Protein AF-A0A9W8CQ25-F1 (afdb_monomer_lite)

Foldseek 3Di:
DDDDDDDDPPDPPPPPQDDDDQVDEQVCQLVRPHDDDFPLVVLVVVVPDPDPDDDDPDDPSPCPRNVVRSNCLFQAAQDPVLDDPPDPDDDSVNSLVVSVVSCVPHPCCVVPVVCSVVGGNHDHDDDDDPPDDPPCVVVDVVPDDDPDDDDD

Organism: NCBI:txid1286918

Radius of gyration: 23.65 Å; chains: 1; bounding box: 39×87×64 Å

Sequence (152 aa):
MEGSLTGTSGLPTKVTGQRFKVGGGFLGISDGGGFIVDKSLLCKAFLEGKEDVVRVCLPRRFGKSFNLGVLAEFFNVVTVNDCPPDTDEPTLDLTRELRERRFADSLLKQNHPEFFMTHFARYPVIRIDFKASTPLWLQYVLMGTPVSMPCD

pLDDT: mean 75.47, std 18.35, range [32.0, 97.12]

Structure (mmCIF, N/CA/C/O backbone):
data_AF-A0A9W8CQ25-F1
#
_entry.id   AF-A0A9W8CQ25-F1
#
loop_
_atom_site.group_PDB
_atom_site.id
_atom_site.type_symbol
_atom_site.label_atom_id
_atom_site.label_alt_id
_atom_site.label_comp_id
_atom_site.label_asym_id
_atom_site.label_entity_id
_atom_site.label_seq_id
_atom_site.pdbx_PDB_ins_code
_atom_site.Cartn_x
_atom_site.Cartn_y
_atom_site.Cartn_z
_atom_site.occupancy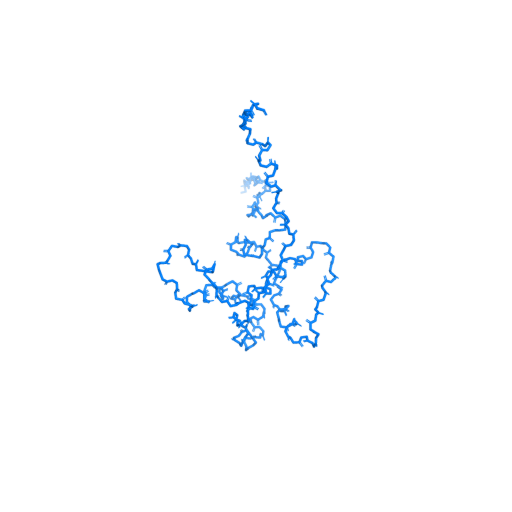
_atom_site.B_iso_or_equiv
_atom_site.auth_seq_id
_atom_site.auth_comp_id
_atom_site.auth_asym_id
_atom_site.auth_atom_id
_atom_site.pdbx_PDB_model_num
ATOM 1 N N . MET A 1 1 ? 5.447 64.573 -5.982 1.00 47.00 1 MET A N 1
ATOM 2 C CA . MET A 1 1 ? 4.092 63.996 -6.058 1.00 47.00 1 MET A CA 1
ATOM 3 C C . MET A 1 1 ? 3.845 63.673 -7.509 1.00 47.00 1 MET A C 1
ATOM 5 O O . MET A 1 1 ? 3.845 64.608 -8.285 1.00 47.00 1 MET A O 1
ATOM 9 N N . GLU A 1 2 ? 3.753 62.392 -7.850 1.00 32.50 2 GLU A N 1
ATOM 10 C CA . GLU A 1 2 ? 2.881 61.840 -8.898 1.00 32.50 2 GLU A CA 1
ATOM 11 C C . GLU A 1 2 ? 3.146 60.331 -8.950 1.00 32.50 2 GLU A C 1
ATOM 13 O O . GLU A 1 2 ? 4.260 59.879 -9.211 1.00 32.50 2 GLU A O 1
ATOM 18 N N . GLY A 1 3 ? 2.139 59.557 -8.543 1.00 37.91 3 GLY A N 1
ATOM 19 C CA . GLY A 1 3 ? 2.166 58.102 -8.555 1.00 37.91 3 GLY A CA 1
ATOM 20 C C . GLY A 1 3 ? 1.778 57.587 -9.934 1.00 37.91 3 GLY A C 1
ATOM 21 O O . GLY A 1 3 ? 0.724 57.943 -10.455 1.00 37.91 3 GLY A O 1
ATOM 22 N N . SER A 1 4 ? 2.617 56.727 -10.506 1.00 32.00 4 SER A N 1
ATOM 23 C CA . SER A 1 4 ? 2.309 55.997 -11.733 1.00 32.00 4 SER A CA 1
ATOM 24 C C . SER A 1 4 ? 1.562 54.710 -11.388 1.00 32.00 4 SER A C 1
ATOM 26 O O . SER A 1 4 ? 2.149 53.752 -10.887 1.00 32.00 4 SER A O 1
ATOM 28 N N . LEU A 1 5 ? 0.261 54.692 -11.677 1.00 46.41 5 LEU A N 1
ATOM 29 C CA . LEU A 1 5 ? -0.570 53.492 -11.718 1.00 46.41 5 LEU A CA 1
ATOM 30 C C . LEU A 1 5 ? -0.182 52.658 -12.950 1.00 46.41 5 LEU A C 1
ATOM 32 O O . LEU A 1 5 ? -0.603 52.969 -14.061 1.00 46.41 5 LEU A O 1
ATOM 36 N N . THR A 1 6 ? 0.591 51.586 -12.774 1.00 41.12 6 THR A N 1
ATOM 37 C CA . THR A 1 6 ? 0.711 50.535 -13.795 1.00 41.12 6 THR A CA 1
ATOM 38 C C . THR A 1 6 ? -0.153 49.352 -13.380 1.00 41.12 6 THR A C 1
ATOM 40 O O . THR A 1 6 ? 0.112 48.656 -12.402 1.00 41.12 6 THR A O 1
ATOM 43 N N . GLY A 1 7 ? -1.261 49.180 -14.103 1.00 37.28 7 GLY A N 1
ATOM 44 C CA . GLY A 1 7 ? -2.230 48.122 -13.863 1.00 37.28 7 GLY A CA 1
ATOM 45 C C . GLY A 1 7 ? -1.583 46.746 -13.973 1.00 37.28 7 GLY A C 1
ATOM 46 O O . GLY A 1 7 ? -1.111 46.348 -15.037 1.00 37.28 7 GLY A O 1
ATOM 47 N N . THR A 1 8 ? -1.593 45.999 -12.874 1.00 45.53 8 THR A N 1
ATOM 48 C CA . THR A 1 8 ? -1.372 44.559 -12.903 1.00 45.53 8 THR A CA 1
ATOM 49 C C . THR A 1 8 ? -2.608 43.937 -13.542 1.00 45.53 8 THR A C 1
ATOM 51 O O . THR A 1 8 ? -3.700 43.928 -12.975 1.00 45.53 8 THR A O 1
ATOM 54 N N . SER A 1 9 ? -2.464 43.464 -14.778 1.00 44.28 9 SER A N 1
ATOM 55 C CA . SER A 1 9 ? -3.516 42.728 -15.469 1.00 44.28 9 SER A CA 1
ATOM 56 C C . SER A 1 9 ? -3.756 41.419 -14.718 1.00 44.28 9 SER A C 1
ATOM 58 O O . SER A 1 9 ? -3.035 40.440 -14.909 1.00 44.28 9 SER A O 1
ATOM 60 N N . GLY A 1 10 ? -4.743 41.432 -13.822 1.00 48.09 10 GLY A N 1
ATOM 61 C CA . GLY A 1 10 ? -5.232 40.290 -13.058 1.00 48.09 10 GLY A CA 1
ATOM 62 C C . GLY A 1 10 ? -5.935 39.266 -13.944 1.00 48.09 10 GLY A C 1
ATOM 63 O O . GLY A 1 10 ? -7.124 39.007 -13.784 1.00 48.09 10 GLY A O 1
ATOM 64 N N . LEU A 1 11 ? -5.209 38.677 -14.892 1.00 45.12 11 LEU A N 1
ATOM 65 C CA . LEU A 1 11 ? -5.625 37.418 -15.485 1.00 45.12 11 LEU A CA 1
ATOM 66 C C . LEU A 1 11 ? -5.361 36.331 -14.440 1.00 45.12 11 LEU A C 1
ATOM 68 O O . LEU A 1 11 ? -4.237 36.246 -13.941 1.00 45.12 11 LEU A O 1
ATOM 72 N N . PRO A 1 12 ? -6.357 35.506 -14.076 1.00 40.44 12 PRO A N 1
ATOM 73 C CA . PRO A 1 12 ? -6.104 34.372 -13.209 1.00 40.44 12 PRO A CA 1
ATOM 74 C C . PRO A 1 12 ? -5.077 33.479 -13.903 1.00 40.44 12 PRO A C 1
ATOM 76 O O . PRO A 1 12 ? -5.373 32.861 -14.928 1.00 40.44 12 PRO A O 1
ATOM 79 N N . THR A 1 13 ? -3.856 33.438 -13.367 1.00 48.06 13 THR A N 1
ATOM 80 C CA . THR A 1 13 ? -2.826 32.502 -13.809 1.00 48.06 13 THR A CA 1
ATOM 81 C C . THR A 1 13 ? -3.411 31.112 -13.655 1.00 48.06 13 THR A C 1
ATOM 83 O O . THR A 1 13 ? -3.607 30.614 -12.546 1.00 48.06 13 THR A O 1
ATOM 86 N N . LYS A 1 14 ? -3.760 30.492 -14.781 1.00 41.97 14 LYS A N 1
ATOM 87 C CA . LYS A 1 14 ? -4.258 29.126 -14.806 1.00 41.97 14 LYS A CA 1
ATOM 88 C C . LYS A 1 14 ? -3.081 28.227 -14.453 1.00 41.97 14 LYS A C 1
ATOM 90 O O . LYS A 1 14 ? -2.317 27.823 -15.323 1.00 41.97 14 LYS A O 1
ATOM 95 N N . VAL A 1 15 ? -2.919 27.942 -13.166 1.00 48.44 15 VAL A N 1
ATOM 96 C CA . VAL A 1 15 ? -1.989 26.920 -12.687 1.00 48.44 15 VAL A CA 1
ATOM 97 C C . VAL A 1 15 ? -2.590 25.575 -13.086 1.00 48.44 15 VAL A C 1
ATOM 99 O O . VAL A 1 15 ? -3.332 24.941 -12.339 1.00 48.44 15 VAL A O 1
ATOM 102 N N . THR A 1 16 ? -2.368 25.168 -14.334 1.00 46.84 16 THR A N 1
ATOM 103 C CA . THR A 1 16 ? -2.711 23.821 -14.785 1.00 46.84 16 THR A CA 1
ATOM 104 C C . THR A 1 16 ? -1.688 22.871 -14.185 1.00 46.84 16 THR A C 1
ATOM 106 O O . THR A 1 16 ? -0.632 22.642 -14.763 1.00 46.84 16 THR A O 1
ATOM 109 N N . GLY A 1 17 ? -2.001 22.339 -13.003 1.00 59.09 17 GLY A N 1
ATOM 110 C CA . GLY A 1 17 ? -1.313 21.163 -12.486 1.00 59.09 17 GLY A CA 1
ATOM 111 C C . GLY A 1 17 ? -1.414 19.998 -13.476 1.00 59.09 17 GLY A C 1
ATOM 112 O O . GLY A 1 17 ? -2.260 19.989 -14.381 1.00 59.09 17 GLY A O 1
ATOM 113 N N . GLN A 1 18 ? -0.544 19.008 -13.306 1.00 67.38 18 GLN A N 1
ATOM 114 C CA . GLN A 1 18 ? -0.529 17.812 -14.141 1.00 67.38 18 GLN A CA 1
ATOM 115 C C . GLN A 1 18 ? -1.915 17.142 -14.124 1.00 67.38 18 GLN A C 1
ATOM 117 O O . GLN A 1 18 ? -2.554 16.990 -13.080 1.00 67.38 18 GLN A O 1
ATOM 122 N N . ARG A 1 19 ? -2.449 16.821 -15.308 1.00 69.00 19 ARG A N 1
ATOM 123 C CA . ARG A 1 19 ? -3.812 16.293 -15.446 1.00 69.00 19 ARG A CA 1
ATOM 124 C C . ARG A 1 19 ? -3.831 14.799 -15.148 1.00 69.00 19 ARG A C 1
ATOM 126 O O . ARG A 1 19 ? -3.446 13.996 -15.992 1.00 69.00 19 ARG A O 1
ATOM 133 N N . PHE A 1 20 ? -4.359 14.421 -13.989 1.00 70.94 20 PHE A N 1
ATOM 134 C CA . PHE A 1 20 ? -4.581 13.015 -13.653 1.00 70.94 20 PHE A CA 1
ATOM 135 C C . PHE A 1 20 ? -5.929 12.521 -14.160 1.00 70.94 20 PHE A C 1
ATOM 137 O O . PHE A 1 20 ? -6.964 13.182 -14.025 1.00 70.94 20 PHE A O 1
ATOM 144 N N . LYS A 1 21 ? -5.940 11.301 -14.698 1.00 72.94 21 LYS A N 1
ATOM 145 C CA . LYS A 1 21 ? -7.185 10.605 -15.009 1.00 72.94 21 LYS A CA 1
ATOM 146 C C . LYS A 1 21 ? -7.914 10.281 -13.707 1.00 72.94 21 LYS A C 1
ATOM 148 O O . LYS A 1 21 ? -7.365 9.643 -12.811 1.00 72.94 21 LYS A O 1
ATOM 153 N N . VAL A 1 22 ? -9.185 10.667 -13.627 1.00 67.12 22 VAL A N 1
ATOM 154 C CA . VAL A 1 22 ? -10.067 10.252 -12.530 1.00 67.12 22 VAL A CA 1
ATOM 155 C C . VAL A 1 22 ? -10.100 8.721 -12.462 1.00 67.12 22 VAL A C 1
ATOM 157 O O . VAL A 1 22 ? -10.465 8.061 -13.435 1.00 67.12 22 VAL A O 1
ATOM 160 N N . GLY A 1 23 ? -9.746 8.165 -11.301 1.00 65.81 23 GLY A N 1
ATOM 161 C CA . GLY A 1 23 ? -9.621 6.717 -11.113 1.00 65.81 23 GLY A CA 1
ATOM 162 C C . GLY A 1 23 ? -8.288 6.133 -11.594 1.00 65.81 23 GLY A C 1
ATOM 163 O O . GLY A 1 23 ? -8.240 4.948 -11.923 1.00 65.81 23 GLY A O 1
ATOM 164 N N . GLY A 1 24 ? -7.234 6.951 -11.671 1.00 72.38 24 GLY A N 1
ATOM 165 C CA . GLY A 1 24 ? -5.856 6.484 -11.819 1.00 72.38 24 GLY A CA 1
ATOM 166 C C . GLY A 1 24 ? -5.436 5.549 -10.678 1.00 72.38 24 GLY A C 1
ATOM 167 O O . GLY A 1 24 ? -5.972 5.619 -9.570 1.00 72.38 24 GLY A O 1
ATOM 168 N N . GLY A 1 25 ? -4.513 4.635 -10.979 1.00 76.38 25 GLY A N 1
ATOM 169 C CA . GLY A 1 25 ? -3.913 3.745 -9.984 1.00 76.38 25 GLY A CA 1
ATOM 170 C C . GLY A 1 25 ? -2.891 4.471 -9.109 1.00 76.38 25 GLY A C 1
ATOM 171 O O . GLY A 1 25 ? -2.455 5.561 -9.461 1.00 76.38 25 GLY A O 1
ATOM 172 N N . PHE A 1 26 ? -2.506 3.845 -7.992 1.00 82.62 26 PHE A N 1
ATOM 173 C CA . PHE A 1 26 ? -1.517 4.386 -7.053 1.00 82.62 26 PHE A CA 1
ATOM 174 C C . PHE A 1 26 ? -0.218 4.798 -7.760 1.00 82.62 26 PHE A C 1
ATOM 176 O O . PHE A 1 26 ? 0.110 5.977 -7.758 1.00 82.62 26 PHE A O 1
ATOM 183 N N . LEU A 1 27 ? 0.427 3.864 -8.467 1.00 79.81 27 LEU A N 1
ATOM 184 C CA . LEU A 1 27 ? 1.712 4.080 -9.144 1.00 79.81 27 LEU A CA 1
ATOM 185 C C . LEU A 1 27 ? 1.718 5.320 -10.052 1.00 79.81 27 LEU A C 1
ATOM 187 O O . LEU A 1 27 ? 2.538 6.215 -9.893 1.00 79.81 27 LEU A O 1
ATOM 191 N N . GLY A 1 28 ? 0.730 5.426 -10.946 1.00 78.00 28 GLY A N 1
ATOM 192 C CA . GLY A 1 28 ? 0.663 6.532 -11.904 1.00 78.00 28 GLY A CA 1
ATOM 193 C C . GLY A 1 28 ? 0.353 7.898 -11.283 1.00 78.00 28 GLY A C 1
ATOM 194 O O . GLY A 1 28 ? 0.587 8.915 -11.927 1.00 78.00 28 GLY A O 1
ATOM 195 N N . ILE A 1 29 ? -0.197 7.944 -10.064 1.00 80.06 29 ILE A N 1
ATOM 196 C CA . ILE A 1 29 ? -0.430 9.207 -9.347 1.00 80.06 29 ILE A CA 1
ATOM 197 C C . ILE A 1 29 ? 0.798 9.562 -8.502 1.00 80.06 29 ILE A C 1
ATOM 199 O O . ILE A 1 29 ? 1.203 10.723 -8.507 1.00 80.06 29 ILE A O 1
ATOM 203 N N . SER A 1 30 ? 1.396 8.576 -7.824 1.00 78.56 30 SER A N 1
ATOM 204 C CA . SER A 1 30 ? 2.575 8.757 -6.967 1.00 78.56 30 SER A CA 1
ATOM 205 C C . SER A 1 30 ? 3.790 9.218 -7.762 1.00 78.56 30 SER A C 1
ATOM 207 O O . SER A 1 30 ? 4.433 10.191 -7.384 1.00 78.56 30 SER A O 1
ATOM 209 N N . ASP A 1 31 ? 4.045 8.595 -8.912 1.00 79.50 31 ASP A N 1
ATOM 210 C CA . ASP A 1 31 ? 5.194 8.939 -9.754 1.00 79.50 31 ASP A CA 1
ATOM 211 C C . ASP A 1 31 ? 4.936 10.223 -10.575 1.00 79.50 31 ASP A C 1
ATOM 213 O O . ASP A 1 31 ? 5.857 10.858 -11.080 1.00 79.50 31 ASP A O 1
ATOM 217 N N . GLY A 1 32 ? 3.669 10.632 -10.705 1.00 74.94 32 GLY A N 1
ATOM 218 C CA . GLY A 1 32 ? 3.248 11.754 -11.540 1.00 74.94 32 GLY A CA 1
ATOM 219 C C . GLY A 1 32 ? 3.175 13.108 -10.834 1.00 74.94 32 GLY A C 1
ATOM 220 O O . GLY A 1 32 ? 2.690 14.042 -11.453 1.00 74.94 32 GLY A O 1
ATOM 221 N N . GLY A 1 33 ? 3.577 13.241 -9.565 1.00 73.56 33 GLY A N 1
ATOM 222 C CA . GLY A 1 33 ? 3.573 14.534 -8.854 1.00 73.56 33 GLY A CA 1
ATOM 223 C C . GLY A 1 33 ? 2.180 15.055 -8.464 1.00 73.56 33 GLY A C 1
ATOM 224 O O . GLY A 1 33 ? 1.962 16.263 -8.365 1.00 73.56 33 GLY A O 1
ATOM 225 N N . GLY A 1 34 ? 1.205 14.159 -8.285 1.00 74.19 34 GLY A N 1
ATOM 226 C CA . GLY A 1 34 ? -0.151 14.524 -7.874 1.00 74.19 34 GLY A CA 1
ATOM 227 C C . GLY A 1 34 ? -0.278 14.743 -6.369 1.00 74.19 34 GLY A C 1
ATOM 228 O O . GLY A 1 34 ? 0.430 14.127 -5.579 1.00 74.19 34 GLY A O 1
ATOM 229 N N . PHE A 1 35 ? -1.240 15.570 -5.951 1.00 76.06 35 PHE A N 1
ATOM 230 C CA . PHE A 1 35 ? -1.601 15.660 -4.535 1.00 76.06 35 PHE A CA 1
ATOM 231 C C . PHE A 1 35 ? -2.330 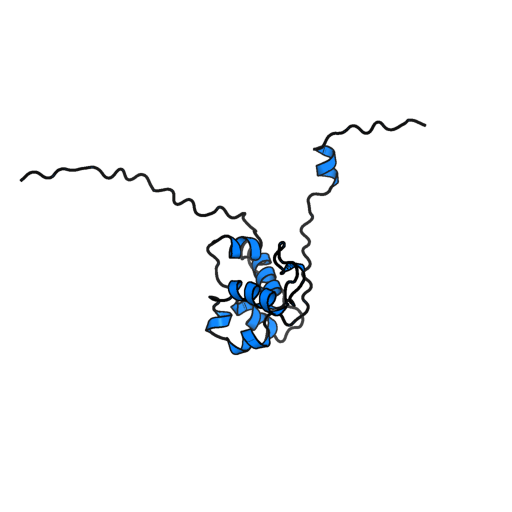14.387 -4.103 1.00 76.06 35 PHE A C 1
ATOM 233 O O . PHE A 1 35 ? -3.446 14.104 -4.551 1.00 76.06 35 PHE A O 1
ATOM 240 N N . ILE A 1 36 ? -1.691 13.625 -3.221 1.00 80.25 36 ILE A N 1
ATOM 241 C CA . ILE A 1 36 ? -2.220 12.389 -2.656 1.00 80.25 36 ILE A CA 1
ATOM 242 C C . ILE A 1 36 ? -2.611 12.642 -1.204 1.00 80.25 36 ILE A C 1
ATOM 244 O O . ILE A 1 36 ? -1.847 13.201 -0.424 1.00 80.25 36 ILE A O 1
ATOM 248 N N . VAL A 1 37 ? -3.807 12.188 -0.830 1.00 85.50 37 VAL A N 1
ATOM 249 C CA . VAL A 1 37 ? -4.155 12.032 0.584 1.00 85.50 37 VAL A CA 1
ATOM 250 C C . VAL A 1 37 ? -3.459 10.777 1.084 1.00 85.50 37 VAL A C 1
ATOM 252 O O . VAL A 1 37 ? -3.754 9.684 0.589 1.00 85.50 37 VAL A O 1
ATOM 255 N N . ASP A 1 38 ? -2.560 10.929 2.049 1.00 88.12 38 ASP A N 1
ATOM 256 C CA . ASP A 1 38 ? -1.852 9.794 2.620 1.00 88.12 38 ASP A CA 1
ATOM 257 C C . ASP A 1 38 ? -2.814 8.864 3.374 1.00 88.12 38 ASP A C 1
ATOM 259 O O . ASP A 1 38 ? -3.586 9.274 4.242 1.00 88.12 38 ASP A O 1
ATOM 263 N N . LYS A 1 39 ? -2.777 7.587 2.997 1.00 87.88 39 LYS A N 1
ATOM 264 C CA . LYS A 1 39 ? -3.574 6.503 3.581 1.00 87.88 39 LYS A CA 1
ATOM 265 C C . LYS A 1 39 ? -2.715 5.304 3.964 1.00 87.88 39 LYS A C 1
ATOM 267 O O . LYS A 1 39 ? -3.244 4.215 4.156 1.00 87.88 39 LYS A O 1
ATOM 272 N N . SER A 1 40 ? -1.408 5.496 4.086 1.00 93.44 40 SER A N 1
ATOM 273 C CA . SER A 1 40 ? -0.439 4.469 4.473 1.00 93.44 40 SER A CA 1
ATOM 274 C C . SER A 1 40 ? -0.766 3.809 5.818 1.00 93.44 40 SER A C 1
ATOM 276 O O . SER A 1 40 ? -0.571 2.607 5.971 1.00 93.44 40 SER A O 1
ATOM 278 N N . LEU A 1 41 ? -1.370 4.540 6.765 1.00 94.62 41 LEU A N 1
ATOM 279 C CA . LEU A 1 41 ? -1.836 3.983 8.046 1.00 94.62 41 LEU A CA 1
ATOM 280 C C . LEU A 1 41 ? -2.865 2.848 7.887 1.00 94.62 41 LEU A C 1
ATOM 282 O O . LEU A 1 41 ? -3.016 2.029 8.794 1.00 94.62 41 LEU A O 1
ATOM 286 N N . LEU A 1 42 ? -3.528 2.750 6.728 1.00 93.06 42 LEU A N 1
ATOM 287 C CA . LEU A 1 42 ? -4.395 1.621 6.399 1.00 93.06 42 LEU A CA 1
ATOM 288 C C . LEU A 1 42 ? -3.642 0.287 6.427 1.00 93.06 42 LEU A C 1
ATOM 290 O O . LEU A 1 42 ? -4.245 -0.711 6.798 1.00 93.06 42 LEU A O 1
ATOM 294 N N . CYS A 1 43 ? -2.356 0.251 6.066 1.00 94.94 43 CYS A N 1
ATOM 295 C CA . CYS A 1 43 ? -1.571 -0.985 6.079 1.00 94.94 43 CYS A CA 1
ATOM 296 C C . CYS A 1 43 ? -1.499 -1.572 7.490 1.00 94.94 43 CYS A C 1
ATOM 298 O O . CYS A 1 43 ? -1.773 -2.753 7.685 1.00 94.94 43 CYS A O 1
ATOM 300 N N . LYS A 1 44 ? -1.215 -0.728 8.486 1.00 95.50 44 LYS A N 1
ATOM 301 C CA . LYS A 1 44 ? -1.184 -1.145 9.888 1.00 95.50 44 LYS A CA 1
ATOM 302 C C . LYS A 1 44 ? -2.553 -1.612 10.369 1.00 95.50 44 LYS A C 1
ATOM 304 O O . LYS A 1 44 ? -2.675 -2.724 10.865 1.00 95.50 44 LYS A O 1
ATOM 309 N N . ALA A 1 45 ? -3.587 -0.803 10.136 1.00 92.88 45 ALA A N 1
ATOM 310 C CA . ALA A 1 45 ? -4.953 -1.149 10.527 1.00 92.88 45 ALA A CA 1
ATOM 311 C C . ALA A 1 45 ? -5.453 -2.449 9.869 1.00 92.88 45 ALA A C 1
ATOM 313 O O . ALA A 1 45 ? -6.227 -3.183 10.473 1.00 92.88 45 ALA A O 1
ATOM 314 N N . PHE A 1 46 ? -5.020 -2.726 8.636 1.00 93.38 46 PHE A N 1
ATOM 315 C CA . PHE A 1 46 ? -5.355 -3.951 7.920 1.00 93.38 46 PHE A CA 1
ATOM 316 C C . PHE A 1 46 ? -4.655 -5.175 8.519 1.00 93.38 46 PHE A C 1
ATOM 318 O O . PHE A 1 46 ? -5.318 -6.177 8.755 1.00 93.38 46 PHE A O 1
ATOM 325 N N . LEU A 1 47 ? -3.346 -5.097 8.787 1.00 93.44 47 LEU A N 1
ATOM 326 C CA . LEU A 1 47 ? -2.573 -6.249 9.267 1.00 93.44 47 LEU A CA 1
ATOM 327 C C . LEU A 1 47 ? -2.815 -6.571 10.749 1.00 93.44 47 LEU A C 1
ATOM 329 O O . LEU A 1 47 ? -2.772 -7.731 11.135 1.00 93.44 47 LEU A O 1
ATOM 333 N N . GLU A 1 48 ? -3.061 -5.558 11.582 1.00 93.31 48 GLU A N 1
ATOM 334 C CA . GLU A 1 48 ? -3.378 -5.739 13.010 1.00 93.31 48 GLU A CA 1
ATOM 335 C C . GLU A 1 48 ? -4.851 -6.105 13.252 1.00 93.31 48 GLU A C 1
ATOM 337 O O . GLU A 1 48 ? -5.251 -6.400 14.383 1.00 93.31 48 GLU A O 1
ATOM 342 N N . GLY A 1 49 ? -5.676 -6.071 12.203 1.00 90.62 49 GLY A N 1
ATOM 343 C CA . GLY A 1 49 ? -7.052 -6.535 12.263 1.00 90.62 49 GLY A CA 1
ATOM 344 C C . GLY A 1 49 ? -7.114 -8.012 12.658 1.00 90.62 49 GLY A C 1
ATOM 345 O O . GLY A 1 49 ? -6.323 -8.826 12.198 1.00 90.62 49 GLY A O 1
ATOM 346 N N . LYS A 1 50 ? -8.081 -8.370 13.508 1.00 85.50 50 LYS A N 1
ATOM 347 C CA . LYS A 1 50 ? -8.313 -9.767 13.921 1.00 85.50 50 LYS A CA 1
ATOM 348 C C . LYS A 1 50 ? -9.079 -10.589 12.881 1.00 85.50 50 LYS A C 1
ATOM 350 O O . LYS A 1 50 ? -9.281 -11.779 13.081 1.00 85.50 50 LYS A O 1
ATOM 355 N N . GLU A 1 51 ? -9.553 -9.934 11.828 1.00 90.44 51 GLU A N 1
ATOM 356 C CA . GLU A 1 51 ? -10.458 -10.514 10.845 1.00 90.44 51 GLU A CA 1
ATOM 357 C C . GLU A 1 51 ? -9.675 -11.058 9.650 1.00 90.44 51 GLU A C 1
ATOM 359 O O . GLU A 1 51 ? -8.876 -10.337 9.054 1.00 90.44 51 GLU A O 1
ATOM 364 N N . ASP A 1 52 ? -9.984 -12.282 9.227 1.00 88.38 52 ASP A N 1
ATOM 365 C CA . ASP A 1 52 ? -9.376 -12.889 8.034 1.00 88.38 52 ASP A CA 1
ATOM 366 C C . ASP A 1 52 ? -9.840 -12.214 6.731 1.00 88.38 52 ASP A C 1
ATOM 368 O O . ASP A 1 52 ? -9.168 -12.263 5.698 1.00 88.38 52 ASP A O 1
ATOM 372 N N . VAL A 1 53 ? -11.021 -11.586 6.760 1.00 88.81 53 VAL A N 1
ATOM 373 C CA . VAL A 1 53 ? -11.653 -10.965 5.593 1.00 88.81 53 VAL A CA 1
ATOM 374 C C . VAL A 1 53 ? -12.141 -9.563 5.938 1.00 88.81 53 VAL A C 1
ATOM 376 O O . VAL A 1 53 ? -13.060 -9.378 6.732 1.00 88.81 53 VAL A O 1
ATOM 379 N N . VAL A 1 54 ? -11.581 -8.557 5.261 1.00 88.75 54 VAL A N 1
ATOM 380 C CA . VAL A 1 54 ? -11.955 -7.148 5.444 1.00 88.75 54 VAL A CA 1
ATOM 381 C C . VAL A 1 54 ? -12.762 -6.641 4.250 1.00 88.75 54 VAL A C 1
ATOM 383 O O . VAL A 1 54 ? -12.290 -6.622 3.112 1.00 88.75 54 VAL A O 1
ATOM 386 N N . ARG A 1 55 ? -13.981 -6.149 4.509 1.00 86.12 55 ARG A N 1
ATOM 387 C CA . ARG A 1 55 ? -14.844 -5.524 3.494 1.00 86.12 55 ARG A CA 1
ATOM 388 C C . ARG A 1 55 ? -14.855 -4.002 3.632 1.00 86.12 55 ARG A C 1
ATOM 390 O O . ARG A 1 55 ? -15.336 -3.455 4.617 1.00 86.12 55 ARG A O 1
ATOM 397 N N . VAL A 1 56 ? -14.416 -3.295 2.589 1.00 82.56 56 VAL A N 1
ATOM 398 C CA . VAL A 1 56 ? -14.355 -1.821 2.582 1.00 82.56 56 VAL A CA 1
ATOM 399 C C . VAL A 1 56 ? -15.618 -1.202 1.957 1.00 82.56 56 VAL A C 1
ATOM 401 O O . VAL A 1 56 ? -15.690 -0.962 0.748 1.00 82.56 56 VAL A O 1
ATOM 404 N N . CYS A 1 57 ? -16.619 -0.896 2.787 1.00 81.50 57 CYS A N 1
ATOM 405 C CA . CYS A 1 57 ? -17.874 -0.238 2.389 1.00 81.50 57 CYS A CA 1
ATOM 406 C C . CYS A 1 57 ? -17.780 1.297 2.494 1.00 81.50 57 CYS A C 1
ATOM 408 O O . CYS A 1 57 ? -18.327 1.901 3.408 1.00 81.50 57 CYS A O 1
ATOM 410 N N . LEU A 1 58 ? -17.076 1.946 1.561 1.00 82.62 58 LEU A N 1
ATOM 411 C CA . LEU A 1 58 ? -16.916 3.413 1.545 1.00 82.62 58 LEU A CA 1
ATOM 412 C C . LEU A 1 58 ? -17.661 4.064 0.362 1.00 82.62 58 LEU A C 1
ATOM 414 O O . LEU A 1 58 ? -17.891 3.381 -0.644 1.00 82.62 58 LEU A O 1
ATOM 418 N N . PRO A 1 59 ? -17.980 5.373 0.401 1.00 87.25 59 PRO A N 1
ATOM 419 C CA . PRO A 1 59 ? -18.639 6.085 -0.699 1.00 87.25 59 PRO A CA 1
ATOM 420 C C . PRO A 1 59 ? -17.909 6.000 -2.052 1.00 87.25 59 PRO A C 1
ATOM 422 O O . PRO A 1 59 ? -16.723 5.647 -2.161 1.00 87.25 59 PRO A O 1
ATOM 425 N N . ARG A 1 60 ? -18.623 6.317 -3.140 1.00 83.50 60 ARG A N 1
ATOM 426 C CA . ARG A 1 60 ? -18.033 6.401 -4.489 1.00 83.50 60 ARG A CA 1
ATOM 427 C C . ARG A 1 60 ? -16.930 7.472 -4.495 1.00 83.50 60 ARG A C 1
ATOM 429 O O . ARG A 1 60 ? -17.082 8.510 -3.873 1.00 83.50 60 ARG A O 1
ATOM 436 N N . ARG A 1 61 ? -15.820 7.214 -5.204 1.00 81.56 61 ARG A N 1
ATOM 437 C CA . ARG A 1 61 ? -14.626 8.094 -5.297 1.00 81.56 61 ARG A CA 1
ATOM 438 C C . ARG A 1 61 ? -13.832 8.302 -4.005 1.00 81.56 61 ARG A C 1
ATOM 440 O O . ARG A 1 61 ? -12.857 9.035 -4.025 1.00 81.56 61 ARG A O 1
ATOM 447 N N . PHE A 1 62 ? -14.120 7.550 -2.946 1.00 83.94 62 PHE A N 1
ATOM 448 C CA . PHE A 1 62 ? -13.277 7.545 -1.746 1.00 83.94 62 PHE A CA 1
ATOM 449 C C . PHE A 1 62 ? -11.884 6.911 -1.965 1.00 83.94 62 PHE A C 1
ATOM 451 O O . PHE A 1 62 ? -11.071 6.848 -1.052 1.00 83.94 62 PHE A O 1
ATOM 458 N N . GLY A 1 63 ? -11.589 6.420 -3.173 1.00 83.38 63 GLY A N 1
ATOM 459 C CA . GLY A 1 63 ? -10.285 5.844 -3.501 1.00 83.38 63 GLY A CA 1
ATOM 460 C C . GLY A 1 63 ? -10.118 4.393 -3.055 1.00 83.38 63 GLY A C 1
ATOM 461 O O . GLY A 1 63 ? -9.020 3.999 -2.712 1.00 83.38 63 GLY A O 1
ATOM 462 N N . LYS A 1 64 ? -11.173 3.569 -3.075 1.00 87.62 64 LYS A N 1
ATOM 463 C CA . LYS A 1 64 ? -11.071 2.139 -2.716 1.00 87.62 64 LYS A CA 1
ATOM 464 C C . LYS A 1 64 ? -9.998 1.398 -3.526 1.00 87.62 64 LYS A C 1
ATOM 466 O O . LYS A 1 64 ? -9.131 0.764 -2.946 1.00 87.62 64 LYS A O 1
ATOM 471 N N . SER A 1 65 ? -10.005 1.543 -4.853 1.00 86.50 65 SER A N 1
ATOM 472 C CA . SER A 1 65 ? -8.978 0.947 -5.720 1.00 86.50 65 SER A CA 1
ATOM 473 C C . SER A 1 65 ? -7.582 1.513 -5.453 1.00 86.50 65 SER A C 1
ATOM 475 O O . SER A 1 65 ? -6.601 0.789 -5.538 1.00 86.50 65 SER A O 1
ATOM 477 N N . PHE A 1 66 ? -7.499 2.798 -5.098 1.00 87.44 66 PHE A N 1
ATOM 478 C CA . PHE A 1 66 ? -6.244 3.429 -4.703 1.00 87.44 66 PHE A CA 1
ATOM 479 C C . PHE A 1 66 ? -5.709 2.807 -3.406 1.00 87.44 66 PHE A C 1
ATOM 481 O O . PHE A 1 66 ? -4.564 2.383 -3.371 1.00 87.44 66 PHE A O 1
ATOM 488 N N . ASN A 1 67 ? -6.562 2.647 -2.391 1.00 89.12 67 ASN A N 1
ATOM 489 C CA . ASN A 1 67 ? -6.229 1.994 -1.125 1.00 89.12 67 ASN A CA 1
ATOM 490 C C . ASN A 1 67 ? -5.758 0.545 -1.323 1.00 89.12 67 ASN A C 1
ATOM 492 O O . ASN A 1 67 ? -4.767 0.143 -0.727 1.00 89.12 67 ASN A O 1
ATOM 496 N N . LEU A 1 68 ? -6.439 -0.228 -2.176 1.00 90.38 68 LEU A N 1
ATOM 497 C CA . LEU A 1 68 ? -6.002 -1.586 -2.525 1.00 90.38 68 LEU A CA 1
ATOM 498 C C . LEU A 1 68 ? -4.645 -1.582 -3.245 1.00 90.38 68 LEU A C 1
ATOM 500 O O . LEU A 1 68 ? -3.848 -2.490 -3.045 1.00 90.38 68 LEU A O 1
ATOM 504 N N . GLY A 1 69 ? -4.363 -0.550 -4.046 1.00 90.62 69 GLY A N 1
ATOM 505 C CA . GLY A 1 69 ? -3.046 -0.332 -4.643 1.00 90.62 69 GLY A CA 1
ATOM 506 C C . GLY A 1 69 ? -1.962 -0.042 -3.606 1.00 90.62 69 GLY A C 1
ATOM 507 O O . GLY A 1 69 ? -0.899 -0.639 -3.687 1.00 90.62 69 GLY A O 1
ATOM 508 N N . VAL A 1 70 ? -2.247 0.807 -2.612 1.00 92.19 70 VAL A N 1
ATOM 509 C CA . VAL A 1 70 ? -1.327 1.099 -1.496 1.00 92.19 70 VAL A CA 1
ATOM 510 C C . VAL A 1 70 ? -1.007 -0.172 -0.705 1.00 92.19 70 VAL A C 1
ATOM 512 O O . VAL A 1 70 ? 0.159 -0.444 -0.446 1.00 92.19 70 VAL A O 1
ATOM 515 N N . LEU A 1 71 ? -2.028 -0.967 -0.361 1.00 94.31 71 LEU A N 1
ATOM 516 C CA . LEU A 1 71 ? -1.850 -2.239 0.349 1.00 94.31 71 LEU A CA 1
ATOM 517 C C . LEU A 1 71 ? -1.006 -3.224 -0.466 1.00 94.31 71 LEU A C 1
ATOM 519 O O . LEU A 1 71 ? -0.080 -3.825 0.071 1.00 94.31 71 LEU A O 1
ATOM 523 N N . ALA A 1 72 ? -1.309 -3.366 -1.760 1.00 92.75 72 ALA A N 1
ATOM 524 C CA . ALA A 1 72 ? -0.553 -4.242 -2.644 1.00 92.75 72 ALA A CA 1
ATOM 525 C C . ALA A 1 72 ? 0.912 -3.804 -2.741 1.00 92.75 72 ALA A C 1
ATOM 527 O O . ALA A 1 72 ? 1.795 -4.619 -2.519 1.00 92.75 72 ALA A O 1
ATOM 528 N N . GLU A 1 73 ? 1.175 -2.524 -2.989 1.00 91.94 73 GLU A N 1
ATOM 529 C CA . GLU A 1 73 ? 2.540 -2.009 -3.105 1.00 91.94 73 GLU A CA 1
ATOM 530 C C . GLU A 1 73 ? 3.328 -2.163 -1.793 1.00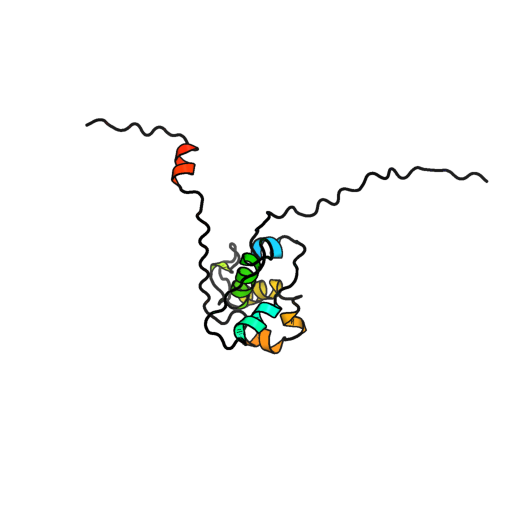 91.94 73 GLU A C 1
ATOM 532 O O . GLU A 1 73 ? 4.495 -2.545 -1.803 1.00 91.94 73 GLU A O 1
ATOM 537 N N . PHE A 1 74 ? 2.691 -1.901 -0.648 1.00 95.12 74 PHE A N 1
ATOM 538 C CA . PHE A 1 74 ? 3.350 -1.975 0.654 1.00 95.12 74 PHE A CA 1
ATOM 539 C C . PHE A 1 74 ? 3.698 -3.412 1.059 1.00 95.12 74 PHE A C 1
ATOM 541 O O . PHE A 1 74 ? 4.799 -3.659 1.548 1.00 95.12 74 PHE A O 1
ATOM 548 N N . PHE A 1 75 ? 2.772 -4.360 0.889 1.00 95.56 75 PHE A N 1
ATOM 549 C CA . PHE A 1 75 ? 2.953 -5.726 1.383 1.00 95.56 75 PHE A CA 1
ATOM 550 C C . PHE A 1 75 ? 3.624 -6.661 0.385 1.00 95.56 75 PHE A C 1
ATOM 552 O O . PHE A 1 75 ? 4.340 -7.557 0.834 1.00 95.56 75 PHE A O 1
ATOM 559 N N . ASN A 1 76 ? 3.401 -6.477 -0.923 1.00 94.31 76 ASN A N 1
ATOM 560 C CA . ASN A 1 76 ? 3.829 -7.439 -1.935 1.00 94.31 76 ASN A CA 1
ATOM 561 C C . ASN A 1 76 ? 5.343 -7.624 -1.924 1.00 94.31 76 ASN A C 1
ATOM 563 O O . ASN A 1 76 ? 6.085 -6.653 -1.810 1.00 94.31 76 ASN A O 1
ATOM 567 N N . VAL A 1 77 ? 5.824 -8.842 -2.133 1.00 91.25 77 VAL A N 1
ATOM 568 C CA . VAL A 1 77 ? 7.250 -9.069 -2.387 1.00 91.25 77 VAL A CA 1
ATOM 569 C C . VAL A 1 77 ? 7.720 -8.278 -3.612 1.00 91.25 77 VAL A C 1
ATOM 571 O O . VAL A 1 77 ? 6.932 -7.852 -4.464 1.00 91.25 77 VAL A O 1
ATOM 574 N N . VAL A 1 78 ? 9.020 -8.023 -3.680 1.00 85.75 78 VAL A N 1
ATOM 575 C CA . VAL A 1 78 ? 9.635 -7.428 -4.867 1.00 85.75 78 VAL A CA 1
ATOM 576 C C . VAL A 1 78 ? 9.543 -8.425 -6.020 1.00 85.75 78 VAL A C 1
ATOM 578 O O . VAL A 1 78 ? 9.861 -9.602 -5.853 1.00 85.75 78 VAL A O 1
ATOM 581 N N . THR A 1 79 ? 9.078 -7.966 -7.177 1.00 81.19 79 THR A N 1
ATOM 582 C CA . THR A 1 79 ? 8.920 -8.784 -8.382 1.00 81.19 79 THR A CA 1
ATOM 583 C C . THR A 1 79 ? 9.696 -8.187 -9.549 1.00 81.19 79 THR A C 1
ATOM 585 O O . THR A 1 79 ? 10.137 -7.044 -9.496 1.00 81.19 79 THR A O 1
ATOM 588 N N . VAL A 1 80 ? 9.812 -8.941 -10.645 1.00 73.62 80 VAL A N 1
ATOM 589 C CA . VAL A 1 80 ? 10.454 -8.469 -11.885 1.00 73.62 80 VAL A CA 1
ATOM 590 C C . VAL A 1 80 ? 9.780 -7.202 -12.439 1.00 73.62 80 VAL A C 1
ATOM 592 O O . VAL A 1 80 ? 10.439 -6.384 -13.066 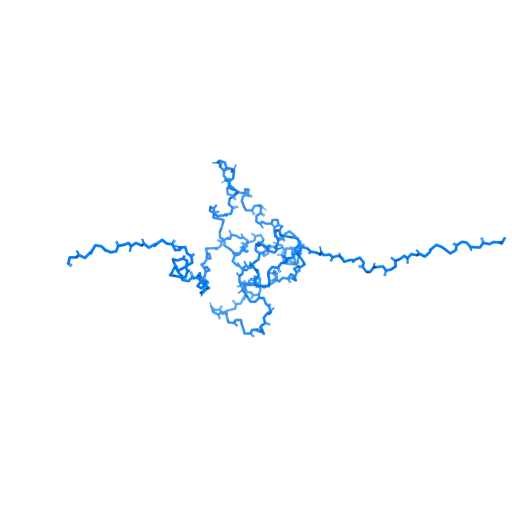1.00 73.62 80 VAL A O 1
ATOM 595 N N . ASN A 1 81 ? 8.487 -6.991 -12.163 1.00 69.75 81 ASN A N 1
ATOM 596 C CA . ASN A 1 81 ? 7.753 -5.799 -12.608 1.00 69.75 81 ASN A CA 1
ATOM 597 C C . ASN A 1 81 ? 8.189 -4.506 -11.905 1.00 69.75 81 ASN A C 1
ATOM 599 O O . ASN A 1 81 ? 7.863 -3.418 -12.371 1.00 69.75 81 ASN A O 1
ATOM 603 N N . ASP A 1 82 ? 8.857 -4.617 -10.761 1.00 71.31 82 ASP A N 1
ATOM 604 C CA . ASP A 1 82 ? 9.359 -3.469 -10.010 1.00 71.31 82 ASP A CA 1
ATOM 605 C C . ASP A 1 82 ? 10.734 -3.018 -10.507 1.00 71.31 82 ASP A C 1
ATOM 607 O O . ASP A 1 82 ? 11.186 -1.917 -10.188 1.00 71.31 82 ASP A O 1
ATOM 611 N N . CYS A 1 83 ? 11.400 -3.874 -11.278 1.00 70.69 83 CYS A N 1
ATOM 612 C CA . CYS A 1 83 ? 12.708 -3.604 -11.828 1.00 70.69 83 CYS A CA 1
ATOM 613 C C . CYS A 1 83 ? 12.608 -2.538 -12.929 1.00 70.69 83 CYS A C 1
ATOM 615 O O . CYS A 1 83 ? 11.710 -2.609 -13.775 1.00 70.69 83 CYS A O 1
ATOM 617 N N . PRO A 1 84 ? 13.524 -1.555 -12.962 1.00 69.19 84 PRO A N 1
ATOM 618 C CA . PRO A 1 84 ? 13.605 -0.623 -14.076 1.00 69.19 84 PRO A CA 1
ATOM 619 C C . PRO A 1 84 ? 13.812 -1.378 -15.403 1.00 69.19 84 PRO A C 1
ATOM 621 O O . PRO A 1 84 ? 14.593 -2.330 -15.434 1.00 69.19 84 PRO A O 1
ATOM 624 N N . PRO A 1 85 ? 13.155 -0.958 -16.500 1.00 65.19 85 PRO A N 1
ATOM 625 C CA . PRO A 1 85 ? 13.187 -1.671 -17.781 1.00 65.19 85 PRO A CA 1
ATOM 626 C C . PRO A 1 85 ? 14.570 -1.699 -18.455 1.00 65.19 85 PRO A C 1
ATOM 628 O O . PRO A 1 85 ? 14.779 -2.514 -19.347 1.00 65.19 85 PRO A O 1
ATOM 631 N N . ASP A 1 86 ? 15.505 -0.854 -18.009 1.00 67.69 86 ASP A N 1
ATOM 632 C CA . ASP A 1 86 ? 16.796 -0.613 -18.668 1.00 67.69 86 ASP A CA 1
ATOM 633 C C . ASP A 1 86 ? 18.008 -1.087 -17.838 1.00 67.69 86 ASP A C 1
ATOM 635 O O . ASP A 1 86 ? 19.128 -0.635 -18.062 1.00 67.69 86 ASP A O 1
ATOM 639 N N . THR A 1 87 ? 17.809 -1.925 -16.814 1.00 63.53 87 THR A N 1
ATOM 640 C CA . THR A 1 87 ? 18.906 -2.404 -15.949 1.00 63.53 87 THR A CA 1
ATOM 641 C C . THR A 1 87 ? 19.148 -3.892 -16.171 1.00 63.53 87 THR A C 1
ATOM 643 O O . THR A 1 87 ? 18.269 -4.701 -15.887 1.00 63.53 87 THR A O 1
ATOM 646 N N . ASP A 1 88 ? 20.344 -4.244 -16.651 1.00 61.34 88 ASP A N 1
ATOM 647 C CA . ASP A 1 88 ? 20.705 -5.616 -17.040 1.00 61.34 88 ASP A CA 1
ATOM 648 C C . ASP A 1 88 ? 20.692 -6.615 -15.866 1.00 61.34 88 ASP A C 1
ATOM 650 O O . ASP A 1 88 ? 20.482 -7.807 -16.074 1.00 61.34 88 ASP A O 1
ATOM 654 N N . GLU A 1 89 ? 20.829 -6.135 -14.624 1.00 61.41 89 GLU A N 1
ATOM 655 C CA . GLU A 1 89 ? 20.672 -6.939 -13.406 1.00 61.41 89 GLU A CA 1
ATOM 656 C C . GLU A 1 89 ? 20.066 -6.111 -12.258 1.00 61.41 89 GLU A C 1
ATOM 658 O O . GLU A 1 89 ? 20.787 -5.484 -11.475 1.00 61.41 89 GLU A O 1
ATOM 663 N N . PRO A 1 90 ? 18.733 -6.078 -12.110 1.00 61.84 90 PRO A N 1
ATOM 664 C CA . PRO A 1 90 ? 18.111 -5.478 -10.943 1.00 61.84 90 PRO A CA 1
ATOM 665 C C . PRO A 1 90 ? 18.401 -6.348 -9.715 1.00 61.84 90 PRO A C 1
ATOM 667 O O . PRO A 1 90 ? 17.858 -7.442 -9.551 1.00 61.84 90 PRO A O 1
ATOM 670 N N . THR A 1 91 ? 19.262 -5.861 -8.826 1.00 65.81 91 THR A N 1
ATOM 671 C CA . THR A 1 91 ? 19.470 -6.491 -7.519 1.00 65.81 91 THR A CA 1
ATOM 672 C C . THR A 1 91 ? 18.223 -6.275 -6.660 1.00 65.81 91 THR A C 1
ATOM 674 O O . THR A 1 91 ? 17.667 -5.176 -6.632 1.00 65.81 91 THR A O 1
ATOM 677 N N . LEU A 1 92 ? 17.779 -7.318 -5.947 1.00 69.88 92 LEU A N 1
ATOM 678 C CA . LEU A 1 92 ? 16.573 -7.289 -5.100 1.00 69.88 92 LEU A CA 1
ATOM 679 C C . LEU A 1 92 ? 16.536 -6.074 -4.154 1.00 69.88 92 LEU A C 1
ATOM 681 O O . LEU A 1 92 ? 15.468 -5.498 -3.935 1.00 69.88 92 LEU A O 1
ATOM 685 N N . ASP A 1 93 ? 17.700 -5.670 -3.647 1.00 71.19 93 ASP A N 1
ATOM 686 C CA . ASP A 1 93 ? 17.858 -4.544 -2.726 1.00 71.19 93 ASP A CA 1
ATOM 687 C C . ASP A 1 93 ? 17.553 -3.193 -3.391 1.00 71.19 93 ASP A C 1
ATOM 689 O O . ASP A 1 93 ? 16.756 -2.418 -2.862 1.00 71.19 93 ASP A O 1
ATOM 693 N N . LEU A 1 94 ? 18.077 -2.941 -4.597 1.00 73.69 94 LEU A N 1
ATOM 694 C CA . LEU A 1 94 ? 17.809 -1.706 -5.351 1.00 73.69 94 LEU A CA 1
ATOM 695 C C . LEU A 1 94 ? 16.315 -1.547 -5.636 1.00 73.69 94 LEU A C 1
ATOM 697 O O . LEU A 1 94 ? 15.735 -0.471 -5.483 1.00 73.69 94 LEU A O 1
ATOM 701 N N . THR A 1 95 ? 15.669 -2.639 -6.027 1.00 79.81 95 THR A N 1
ATOM 702 C CA . THR A 1 95 ? 14.248 -2.637 -6.361 1.00 79.81 95 THR A CA 1
ATOM 703 C C . THR A 1 95 ? 13.376 -2.412 -5.119 1.00 79.81 95 THR A C 1
ATOM 705 O O . THR A 1 95 ? 12.378 -1.686 -5.175 1.00 79.81 95 THR A O 1
ATOM 708 N N . ARG A 1 96 ? 13.781 -2.960 -3.964 1.00 86.25 96 ARG A N 1
ATOM 709 C CA . ARG A 1 96 ? 13.143 -2.687 -2.667 1.00 86.25 96 ARG A CA 1
ATOM 710 C C . ARG A 1 96 ? 13.268 -1.212 -2.284 1.00 86.25 96 ARG A C 1
ATOM 712 O O . ARG A 1 96 ? 12.263 -0.603 -1.913 1.00 86.25 96 ARG A O 1
ATOM 719 N N . GLU A 1 97 ? 14.459 -0.633 -2.410 1.00 85.94 97 GLU A N 1
ATOM 720 C CA . GLU A 1 97 ? 14.720 0.776 -2.091 1.00 85.94 97 GLU A CA 1
ATOM 721 C C . GLU A 1 97 ? 13.915 1.735 -2.975 1.00 85.94 97 GLU A C 1
ATOM 723 O O . GLU A 1 97 ? 13.329 2.701 -2.479 1.00 85.94 97 GLU A O 1
ATOM 728 N N . LEU A 1 98 ? 13.834 1.471 -4.283 1.00 84.69 98 LEU A N 1
ATOM 729 C CA . LEU A 1 98 ? 13.038 2.285 -5.208 1.00 84.69 98 LEU A CA 1
ATOM 730 C C . LEU A 1 98 ? 11.562 2.295 -4.815 1.00 84.69 98 LEU A C 1
ATOM 732 O O . LEU A 1 98 ? 10.923 3.350 -4.825 1.00 84.69 98 LEU A O 1
ATOM 736 N N . ARG A 1 99 ? 11.029 1.140 -4.412 1.00 88.50 99 ARG A N 1
ATOM 737 C CA . ARG A 1 99 ? 9.659 1.054 -3.915 1.00 88.50 99 ARG A CA 1
ATOM 738 C C . ARG A 1 99 ? 9.492 1.796 -2.592 1.00 88.50 99 ARG A C 1
ATOM 740 O O . ARG A 1 99 ? 8.499 2.495 -2.398 1.00 88.50 99 ARG A O 1
ATOM 747 N N . GLU A 1 100 ? 10.466 1.691 -1.693 1.00 90.94 100 GLU A N 1
ATOM 748 C CA . GLU A 1 100 ? 10.448 2.376 -0.400 1.00 90.94 100 GLU A CA 1
ATOM 749 C C . GLU A 1 100 ? 10.400 3.903 -0.549 1.00 90.94 100 GLU A C 1
ATOM 751 O O . GLU A 1 100 ? 9.722 4.570 0.238 1.00 90.94 100 GLU A O 1
ATOM 756 N N . ARG A 1 101 ? 11.027 4.467 -1.592 1.00 89.19 101 ARG A N 1
ATOM 757 C CA . ARG A 1 101 ? 10.951 5.910 -1.889 1.00 89.19 101 ARG A CA 1
ATOM 758 C C . ARG A 1 101 ? 9.515 6.405 -2.056 1.00 89.19 101 ARG A C 1
ATOM 760 O O . ARG A 1 101 ? 9.215 7.509 -1.615 1.00 89.19 101 ARG A O 1
ATOM 767 N N . ARG A 1 102 ? 8.601 5.583 -2.589 1.00 87.31 102 ARG A N 1
ATOM 768 C CA . ARG A 1 102 ? 7.171 5.941 -2.722 1.00 87.31 102 ARG A CA 1
ATOM 769 C C . ARG A 1 102 ? 6.461 6.120 -1.378 1.00 87.31 102 ARG A C 1
ATOM 771 O O . ARG A 1 102 ? 5.381 6.702 -1.330 1.00 87.31 102 ARG A O 1
ATOM 778 N N . PHE A 1 103 ? 7.054 5.622 -0.296 1.00 91.50 103 PHE A N 1
ATOM 779 C CA . PHE A 1 103 ? 6.531 5.711 1.064 1.00 91.50 103 PHE A CA 1
ATOM 780 C C . PHE A 1 103 ? 7.420 6.538 2.001 1.00 91.50 103 PHE A C 1
ATOM 782 O O . PHE A 1 103 ? 7.147 6.571 3.205 1.00 91.50 103 PHE A O 1
ATOM 789 N N . ALA A 1 104 ? 8.469 7.189 1.485 1.00 89.25 104 ALA A N 1
ATOM 790 C CA . ALA A 1 104 ? 9.450 7.910 2.295 1.00 89.25 104 ALA A CA 1
ATOM 791 C C . ALA A 1 104 ? 8.788 8.943 3.220 1.00 89.25 104 ALA A C 1
ATOM 793 O O . ALA A 1 104 ? 9.048 8.938 4.421 1.00 89.25 104 ALA A O 1
ATOM 794 N N . ASP A 1 105 ? 7.846 9.720 2.682 1.00 89.69 105 ASP A N 1
ATOM 795 C CA . ASP A 1 105 ? 7.137 10.779 3.410 1.00 89.69 105 ASP A CA 1
ATOM 796 C C . ASP A 1 105 ? 5.796 10.320 4.005 1.00 89.69 105 ASP A C 1
ATOM 798 O O . ASP A 1 105 ? 4.958 11.138 4.380 1.00 89.69 105 ASP A O 1
ATOM 802 N N . SER A 1 106 ? 5.558 9.009 4.087 1.00 93.31 106 SER A N 1
ATOM 803 C CA . SER A 1 106 ? 4.289 8.483 4.591 1.00 93.31 106 SER A CA 1
ATOM 804 C C . SER A 1 106 ? 4.179 8.571 6.119 1.00 93.31 106 SER A C 1
ATOM 806 O O . SER A 1 106 ? 5.125 8.286 6.856 1.00 93.31 106 SER A O 1
ATOM 808 N N . LEU A 1 107 ? 2.981 8.881 6.611 1.00 95.44 107 LEU A N 1
ATOM 809 C CA . LEU A 1 107 ? 2.599 8.877 8.022 1.00 95.44 107 LEU A CA 1
ATOM 810 C C . LEU A 1 107 ? 2.850 7.519 8.676 1.00 95.44 107 LEU A C 1
ATOM 812 O O . LEU A 1 107 ? 3.185 7.467 9.855 1.00 95.44 107 LEU A O 1
ATOM 816 N N . LEU A 1 108 ? 2.706 6.416 7.934 1.00 96.38 108 LEU A N 1
ATOM 817 C CA . LEU A 1 108 ? 3.047 5.089 8.441 1.00 96.38 108 LEU A CA 1
ATOM 818 C C . LEU A 1 108 ? 4.531 4.991 8.798 1.00 96.38 108 LEU A C 1
ATOM 820 O O . LEU A 1 108 ? 4.854 4.518 9.883 1.00 96.38 108 LEU A O 1
ATOM 824 N N . LYS A 1 109 ? 5.421 5.448 7.911 1.00 94.94 109 LYS A N 1
ATOM 825 C CA . LYS A 1 109 ? 6.867 5.394 8.143 1.00 94.94 109 LYS A CA 1
ATOM 826 C C . LYS A 1 109 ? 7.296 6.349 9.256 1.00 94.94 109 LYS A C 1
ATOM 828 O O . LYS A 1 109 ? 8.120 5.976 10.082 1.00 94.94 109 LYS A O 1
ATOM 833 N N . GLN A 1 110 ? 6.698 7.539 9.311 1.00 95.38 110 GLN A N 1
ATOM 834 C CA . GLN A 1 110 ? 6.984 8.542 10.342 1.00 95.38 110 GLN A CA 1
ATOM 835 C C . GLN A 1 110 ? 6.515 8.099 11.735 1.00 95.38 110 GLN A C 1
ATOM 837 O O . GLN A 1 110 ? 7.277 8.170 12.695 1.00 95.38 110 GLN A O 1
ATOM 842 N N . ASN A 1 111 ? 5.274 7.618 11.855 1.00 97.12 111 ASN A N 1
ATOM 843 C CA . ASN A 1 111 ? 4.673 7.307 13.156 1.00 97.12 111 ASN A CA 1
ATOM 844 C C . ASN A 1 111 ? 4.968 5.876 13.628 1.00 97.12 111 ASN A C 1
ATOM 846 O O . ASN A 1 111 ? 4.940 5.603 14.829 1.00 97.12 111 ASN A O 1
ATOM 850 N N . HIS A 1 112 ? 5.204 4.943 12.701 1.00 96.75 112 HIS A N 1
ATOM 851 C CA . HIS A 1 112 ? 5.381 3.515 12.984 1.00 96.75 112 HIS A CA 1
ATOM 852 C C . HIS A 1 112 ? 6.529 2.891 12.159 1.00 96.75 112 HIS A C 1
ATOM 854 O O . HIS A 1 112 ? 6.295 1.948 11.394 1.00 96.75 112 HIS A O 1
ATOM 860 N N . PRO A 1 113 ? 7.781 3.361 12.328 1.00 96.31 113 PRO A N 1
ATOM 861 C CA . PRO A 1 113 ? 8.930 2.866 11.564 1.00 96.31 113 PRO A CA 1
ATOM 862 C C . PRO A 1 113 ? 9.209 1.373 11.796 1.00 96.31 113 PRO A C 1
ATOM 864 O O . PRO A 1 113 ? 9.515 0.654 10.849 1.00 96.31 113 PRO A O 1
ATOM 867 N N . GLU A 1 114 ? 9.023 0.880 13.024 1.00 96.62 114 GLU A N 1
ATOM 868 C CA . GLU A 1 114 ? 9.192 -0.540 13.379 1.00 96.62 114 GLU A CA 1
ATOM 869 C C . GLU A 1 114 ? 8.246 -1.450 12.580 1.00 96.62 114 GLU A C 1
ATOM 871 O O . GLU A 1 114 ? 8.654 -2.458 11.996 1.00 96.62 114 GLU A O 1
ATOM 876 N N . PHE A 1 115 ? 6.969 -1.056 12.495 1.00 96.56 115 PHE A N 1
ATOM 877 C CA . PHE A 1 115 ? 5.968 -1.762 11.696 1.00 96.56 115 PHE A CA 1
ATOM 878 C C . PHE A 1 115 ? 6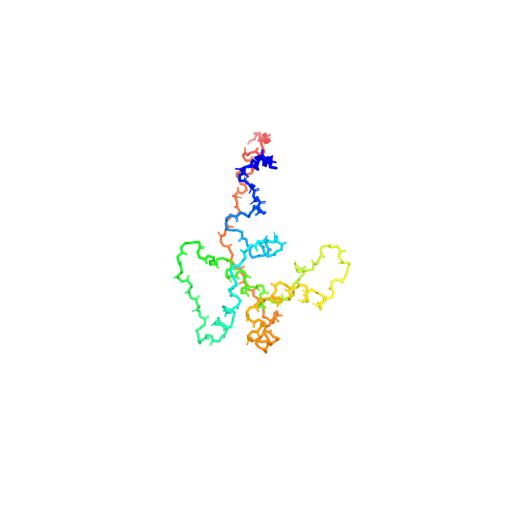.353 -1.736 10.215 1.00 96.56 115 PHE A C 1
ATOM 880 O O . PHE A 1 115 ? 6.277 -2.758 9.532 1.00 96.56 115 PHE A O 1
ATOM 887 N N . PHE A 1 116 ? 6.790 -0.572 9.725 1.00 96.38 116 PHE A N 1
ATOM 888 C CA . PHE A 1 116 ? 7.224 -0.415 8.344 1.00 96.38 116 PHE A CA 1
ATOM 889 C C . PHE A 1 116 ? 8.342 -1.407 8.011 1.00 96.38 116 PHE A C 1
ATOM 891 O O . PHE A 1 116 ? 8.183 -2.224 7.109 1.00 96.38 116 PHE A O 1
ATOM 898 N N . MET A 1 117 ? 9.438 -1.398 8.771 1.00 93.62 117 MET A N 1
ATOM 899 C CA . MET A 1 117 ? 10.602 -2.249 8.505 1.00 93.62 117 MET A CA 1
ATOM 900 C C . MET A 1 117 ? 10.276 -3.742 8.596 1.00 93.62 117 MET A C 1
ATOM 902 O O . MET A 1 117 ? 10.757 -4.535 7.789 1.00 93.62 117 MET A O 1
ATOM 906 N N . THR A 1 118 ? 9.406 -4.122 9.532 1.00 96.19 118 THR A N 1
ATOM 907 C CA . THR A 1 118 ? 9.037 -5.525 9.762 1.00 96.19 118 THR A CA 1
ATOM 908 C C . THR A 1 118 ? 8.196 -6.116 8.628 1.00 96.19 118 THR A C 1
ATOM 910 O O . THR A 1 118 ? 8.324 -7.309 8.325 1.00 96.19 118 THR A O 1
ATOM 913 N N . HIS A 1 119 ? 7.327 -5.306 8.015 1.00 95.88 119 HIS A N 1
ATOM 914 C CA . HIS A 1 119 ? 6.265 -5.785 7.124 1.00 95.88 119 HIS A CA 1
ATOM 915 C C . HIS A 1 119 ? 6.390 -5.323 5.670 1.00 95.88 119 HIS A C 1
ATOM 917 O O . HIS A 1 119 ? 5.737 -5.906 4.801 1.00 95.88 119 HIS A O 1
ATOM 923 N N . PHE A 1 120 ? 7.214 -4.312 5.389 1.00 95.56 120 PHE A N 1
ATOM 924 C CA . PHE A 1 120 ? 7.376 -3.782 4.040 1.00 95.56 120 PHE A CA 1
ATOM 925 C C . PHE A 1 120 ? 7.928 -4.843 3.081 1.00 95.56 120 PHE A C 1
ATOM 927 O O . PHE A 1 120 ? 8.948 -5.487 3.351 1.00 95.56 120 PHE A O 1
ATOM 934 N N . ALA A 1 121 ? 7.242 -5.002 1.952 1.00 93.81 121 ALA A N 1
ATOM 935 C CA . ALA A 1 121 ? 7.551 -5.906 0.852 1.00 93.81 121 ALA A CA 1
ATOM 936 C C . ALA A 1 121 ? 7.904 -7.345 1.277 1.00 93.81 121 ALA A C 1
ATOM 938 O O . ALA A 1 121 ? 8.899 -7.914 0.823 1.00 93.81 121 ALA A O 1
ATOM 939 N N . ARG A 1 122 ? 7.118 -7.915 2.199 1.00 93.94 122 ARG A N 1
ATOM 940 C CA . ARG A 1 122 ? 7.400 -9.210 2.841 1.00 93.94 122 ARG A CA 1
ATOM 941 C C . ARG A 1 122 ? 6.442 -10.336 2.451 1.00 93.94 122 ARG A C 1
ATOM 943 O O . ARG A 1 122 ? 6.798 -11.504 2.583 1.00 93.94 122 ARG A O 1
ATOM 950 N N . TYR A 1 123 ? 5.237 -10.015 2.001 1.00 94.56 123 TYR A N 1
ATOM 951 C CA . TYR A 1 123 ? 4.161 -10.987 1.815 1.00 94.56 123 TYR A CA 1
ATOM 952 C C . TYR A 1 123 ? 3.842 -11.165 0.331 1.00 94.56 123 TYR A C 1
ATOM 954 O O . TYR A 1 123 ? 3.799 -10.178 -0.394 1.00 94.56 123 TYR A O 1
ATOM 962 N N . PRO A 1 124 ? 3.584 -12.384 -0.166 1.00 94.12 124 PRO A N 1
ATOM 963 C CA . PRO A 1 124 ? 3.061 -12.545 -1.518 1.00 94.12 124 PRO A CA 1
ATOM 964 C C . PRO A 1 124 ? 1.631 -11.989 -1.577 1.00 94.12 124 PRO A C 1
ATOM 966 O O . PRO A 1 124 ? 0.758 -12.442 -0.836 1.00 94.12 124 PRO A O 1
ATOM 969 N N . VAL A 1 125 ? 1.375 -11.007 -2.447 1.00 92.94 125 VAL A N 1
ATOM 970 C CA . VAL A 1 125 ? 0.046 -10.393 -2.592 1.00 92.94 125 VAL A CA 1
ATOM 971 C C . VAL A 1 125 ? -0.525 -10.683 -3.972 1.00 92.94 125 VAL A C 1
ATOM 973 O O . VAL A 1 125 ? 0.070 -10.354 -4.994 1.00 92.94 125 VAL A O 1
ATOM 976 N N . ILE A 1 126 ? -1.739 -11.232 -4.000 1.00 91.94 126 ILE A N 1
ATOM 977 C CA . ILE A 1 126 ? -2.511 -11.423 -5.228 1.00 91.94 126 ILE A CA 1
ATOM 978 C C . ILE A 1 126 ? -3.573 -10.327 -5.298 1.00 91.94 126 ILE A C 1
ATOM 980 O O . ILE A 1 126 ? -4.508 -10.297 -4.498 1.00 91.94 126 ILE A O 1
ATOM 984 N N . ARG A 1 127 ? -3.443 -9.425 -6.274 1.00 89.00 127 ARG A N 1
ATOM 985 C CA . ARG A 1 127 ? -4.450 -8.402 -6.566 1.00 89.00 127 ARG A CA 1
ATOM 986 C C . ARG A 1 127 ? -5.249 -8.792 -7.805 1.00 89.00 127 ARG A C 1
ATOM 988 O O . ARG A 1 127 ? -4.700 -8.880 -8.897 1.00 89.00 127 ARG A O 1
ATOM 995 N N . ILE A 1 128 ? -6.555 -8.964 -7.630 1.00 88.31 128 ILE A N 1
ATOM 996 C CA . ILE A 1 128 ? -7.491 -9.292 -8.708 1.00 88.31 128 ILE A CA 1
ATOM 997 C C . ILE A 1 128 ? -8.322 -8.048 -9.026 1.00 88.31 128 ILE A C 1
ATOM 999 O O . ILE A 1 128 ? -9.083 -7.573 -8.183 1.00 88.31 128 ILE A O 1
ATOM 1003 N N . ASP A 1 129 ? -8.199 -7.536 -10.250 1.00 82.88 129 ASP A N 1
ATOM 1004 C CA . ASP A 1 129 ? -9.001 -6.418 -10.744 1.00 82.88 129 ASP A CA 1
ATOM 1005 C C . ASP A 1 129 ? -9.969 -6.911 -11.836 1.00 82.88 129 ASP A C 1
ATOM 1007 O O . ASP A 1 129 ? -9.552 -7.364 -12.896 1.00 82.88 129 ASP A O 1
ATOM 1011 N N . PHE A 1 130 ? -11.279 -6.749 -11.630 1.00 81.12 130 PHE A N 1
ATOM 1012 C CA . PHE A 1 130 ? -12.320 -7.122 -12.610 1.00 81.12 130 PHE A CA 1
ATOM 1013 C C . PHE A 1 130 ? -12.558 -6.065 -13.695 1.00 81.12 130 PHE A C 1
ATOM 1015 O O . PHE A 1 130 ? -13.609 -6.025 -14.339 1.00 81.12 130 PHE A O 1
ATOM 1022 N N . LYS A 1 131 ? -11.616 -5.138 -13.871 1.00 71.44 131 LYS A N 1
ATOM 1023 C CA . LYS A 1 131 ? -11.735 -4.111 -14.897 1.00 71.44 131 LYS A CA 1
ATOM 1024 C C . LYS A 1 131 ? -11.465 -4.778 -16.241 1.00 71.44 131 LYS A C 1
ATOM 1026 O O . LYS A 1 131 ? -10.312 -4.934 -16.620 1.00 71.44 131 LYS A O 1
ATOM 1031 N N . ALA A 1 132 ? -12.527 -5.173 -16.940 1.00 58.31 132 ALA A N 1
ATOM 1032 C CA . ALA A 1 132 ? -12.418 -5.670 -18.301 1.00 58.31 132 ALA A CA 1
ATOM 1033 C C . ALA A 1 132 ? -11.654 -4.636 -19.143 1.00 58.31 132 ALA A C 1
ATOM 1035 O O . ALA A 1 132 ? -12.062 -3.470 -19.230 1.00 58.31 132 ALA A O 1
ATOM 1036 N N . SER A 1 133 ? -10.531 -5.045 -19.738 1.00 57.91 133 SER A N 1
ATOM 1037 C CA . SER A 1 133 ? -10.036 -4.369 -20.931 1.00 57.91 133 SER A CA 1
ATOM 1038 C C . SER A 1 133 ? -11.181 -4.381 -21.940 1.00 57.91 133 SER A C 1
ATOM 1040 O O . SER A 1 133 ? -11.953 -5.340 -22.003 1.00 57.91 133 SER A O 1
ATOM 1042 N N . THR A 1 134 ? -11.359 -3.277 -22.667 1.00 56.88 134 THR A N 1
ATOM 1043 C CA . THR A 1 134 ? -12.310 -3.218 -23.783 1.00 56.88 134 THR A CA 1
ATOM 1044 C C . THR A 1 134 ? -12.229 -4.519 -24.568 1.00 56.88 134 THR A C 1
ATOM 1046 O O . THR A 1 134 ? -11.117 -4.942 -24.896 1.00 56.88 134 THR A O 1
ATOM 1049 N N . PRO A 1 135 ? -13.359 -5.189 -24.812 1.00 52.09 135 PRO A N 1
ATOM 1050 C CA . PRO A 1 135 ? -13.302 -6.516 -25.377 1.00 52.09 135 PRO A CA 1
ATOM 1051 C C . PRO A 1 135 ? -12.676 -6.419 -26.771 1.00 52.09 135 PRO A C 1
ATOM 1053 O O . PRO A 1 135 ? -13.003 -5.513 -27.538 1.00 52.09 135 PRO A O 1
ATOM 1056 N N . LEU A 1 136 ? -11.743 -7.327 -27.071 1.00 53.22 136 LEU A N 1
ATOM 1057 C CA . LEU A 1 136 ? -10.923 -7.311 -28.291 1.00 53.22 136 LEU A CA 1
ATOM 1058 C C . LEU A 1 136 ? -11.762 -7.159 -29.575 1.00 53.22 136 LEU A C 1
ATOM 1060 O O . LEU A 1 136 ? -11.294 -6.563 -30.541 1.00 53.22 136 LEU A O 1
ATOM 1064 N N . TRP A 1 137 ? -13.031 -7.591 -29.572 1.00 57.19 137 TRP A N 1
ATOM 1065 C CA . TRP A 1 137 ? -13.954 -7.403 -30.697 1.00 57.19 137 TRP A CA 1
ATOM 1066 C C . TRP A 1 137 ? -14.200 -5.931 -31.066 1.00 57.19 137 TRP A C 1
AT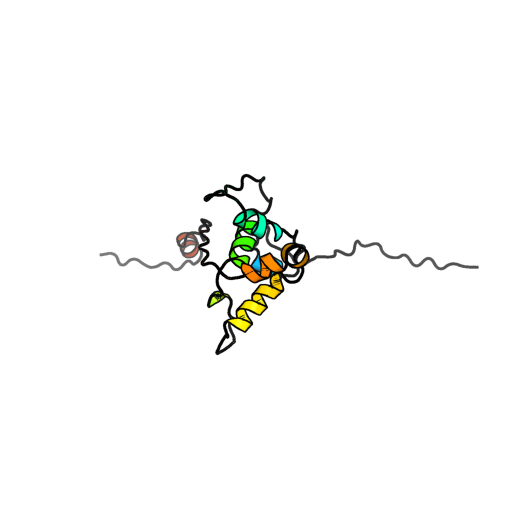OM 1068 O O . TRP A 1 137 ? -14.374 -5.628 -32.242 1.00 57.19 137 TRP A O 1
ATOM 1078 N N . LEU A 1 138 ? -14.147 -4.994 -30.113 1.00 50.28 138 LEU A N 1
ATOM 1079 C CA . LEU A 1 138 ? -14.276 -3.559 -30.407 1.00 50.28 138 LEU A CA 1
ATOM 1080 C C . LEU A 1 138 ? -13.032 -2.998 -31.113 1.00 50.28 138 LEU A C 1
ATOM 1082 O O . LEU A 1 138 ? -13.139 -2.042 -31.876 1.00 50.28 138 LEU A O 1
ATOM 1086 N N . GLN A 1 139 ? -11.862 -3.604 -30.891 1.00 50.22 139 GLN A N 1
ATOM 1087 C CA . GLN A 1 139 ? -10.620 -3.228 -31.566 1.00 50.22 139 GLN A CA 1
ATOM 1088 C C . GLN A 1 139 ? -10.601 -3.744 -33.012 1.00 50.22 139 GLN A C 1
ATOM 1090 O O . GLN A 1 139 ? -10.177 -3.017 -33.906 1.00 50.22 139 GLN A O 1
ATOM 1095 N N . TYR A 1 140 ? -11.161 -4.936 -33.258 1.00 53.62 140 TYR A N 1
ATOM 1096 C CA . TYR A 1 140 ? -11.354 -5.484 -34.608 1.00 53.62 140 TYR A CA 1
ATOM 1097 C C . TYR A 1 140 ? -12.380 -4.704 -35.445 1.00 53.62 140 TYR A C 1
ATOM 1099 O O . TYR A 1 140 ? -12.178 -4.531 -36.641 1.00 53.62 140 TYR A O 1
ATOM 1107 N N . VAL A 1 141 ? -13.453 -4.182 -34.837 1.00 56.16 141 VAL A N 1
ATOM 1108 C CA . VAL A 1 141 ? -14.463 -3.376 -35.557 1.00 56.16 141 VAL A CA 1
ATOM 1109 C C . VAL A 1 141 ? -13.929 -1.989 -35.952 1.00 56.16 141 VAL A C 1
ATOM 1111 O O . VAL A 1 141 ? -14.348 -1.440 -36.967 1.00 56.16 141 VAL A O 1
ATOM 1114 N N . LEU A 1 142 ? -12.990 -1.423 -35.185 1.00 53.91 142 LEU A N 1
ATOM 1115 C CA . LEU A 1 142 ? -12.381 -0.115 -35.474 1.00 53.91 142 LEU A CA 1
ATOM 1116 C C . LEU A 1 142 ? -11.145 -0.199 -36.385 1.00 53.91 142 LEU A C 1
ATOM 1118 O O . LEU A 1 142 ? -10.839 0.763 -37.084 1.00 53.91 142 LEU A O 1
ATOM 1122 N N . MET A 1 143 ? -10.452 -1.339 -36.408 1.00 47.28 143 MET A N 1
ATOM 1123 C CA . MET A 1 143 ? -9.311 -1.610 -37.289 1.00 47.28 143 MET A CA 1
ATOM 1124 C C . MET A 1 143 ? -9.796 -2.430 -38.485 1.00 47.28 143 MET A C 1
ATOM 1126 O O . MET A 1 143 ? -9.466 -3.606 -38.629 1.00 47.28 143 MET A O 1
ATOM 1130 N N . GLY A 1 144 ? -10.645 -1.817 -39.311 1.00 55.06 144 GLY A N 1
ATOM 1131 C CA . GLY A 1 144 ? -11.193 -2.454 -40.500 1.00 55.06 144 GLY A CA 1
ATOM 1132 C C . GLY A 1 144 ? -10.092 -3.025 -41.393 1.00 55.06 144 GLY A C 1
ATOM 1133 O O . GLY A 1 144 ? -9.387 -2.293 -42.079 1.00 55.06 144 GLY A O 1
ATOM 1134 N N . THR A 1 145 ? -9.994 -4.349 -41.423 1.00 51.28 145 THR A N 1
ATOM 1135 C CA . THR A 1 145 ? -9.528 -5.075 -42.601 1.00 51.28 145 THR A CA 1
ATOM 1136 C C . THR A 1 145 ? -10.612 -6.093 -42.939 1.00 51.28 145 THR A C 1
ATOM 1138 O O . THR A 1 145 ? -10.987 -6.893 -42.078 1.00 51.28 145 THR A O 1
ATOM 1141 N N . PRO A 1 146 ? -11.197 -6.038 -44.146 1.00 45.16 146 PRO A N 1
ATOM 1142 C CA . PRO A 1 146 ? -12.141 -7.050 -44.568 1.00 45.16 146 PRO A CA 1
ATOM 1143 C C . PRO A 1 146 ? -11.337 -8.321 -44.824 1.00 45.16 146 PRO A C 1
ATOM 1145 O O . PRO A 1 146 ? -10.607 -8.417 -45.808 1.00 45.16 146 PRO A O 1
ATOM 1148 N N . VAL A 1 147 ? -11.437 -9.298 -43.927 1.00 50.78 147 VAL A N 1
ATOM 1149 C CA . VAL A 1 147 ? -10.980 -10.649 -44.247 1.00 50.78 147 VAL A CA 1
ATOM 1150 C C . VAL A 1 147 ? -12.066 -11.251 -45.130 1.00 50.78 147 VAL A C 1
ATOM 1152 O O . VAL A 1 147 ? -13.152 -11.582 -44.656 1.00 50.78 147 VAL A O 1
ATOM 1155 N N . SER A 1 148 ? -11.805 -11.311 -46.435 1.00 49.78 148 SER A N 1
ATOM 1156 C CA . SER A 1 148 ? -12.623 -12.071 -47.374 1.00 49.78 148 SER A CA 1
ATOM 1157 C C . SER A 1 148 ? -12.676 -13.524 -46.904 1.00 49.78 148 SER A C 1
ATOM 1159 O O . SER A 1 148 ? -11.639 -14.188 -46.853 1.00 49.78 148 SER A O 1
ATOM 1161 N N . MET A 1 149 ? -13.862 -14.015 -46.550 1.00 48.25 149 MET A N 1
ATOM 1162 C CA . MET A 1 149 ? -14.057 -15.448 -46.349 1.00 48.25 149 MET A CA 1
ATOM 1163 C C . MET A 1 149 ? -13.975 -16.153 -47.712 1.00 48.25 149 MET A C 1
ATOM 1165 O O . MET A 1 149 ? -14.648 -15.702 -48.644 1.00 48.25 149 MET A O 1
ATOM 1169 N N . PRO A 1 150 ? -13.195 -17.237 -47.862 1.00 46.94 150 PRO A N 1
ATOM 1170 C CA . PRO A 1 150 ? -13.385 -18.137 -48.985 1.00 46.94 150 PRO A CA 1
ATOM 1171 C C . PRO A 1 150 ? -14.720 -18.861 -48.784 1.00 46.94 150 PRO A C 1
ATOM 1173 O O . PRO A 1 150 ? -14.985 -19.411 -47.715 1.00 46.94 150 PRO A O 1
ATOM 1176 N N . CYS A 1 151 ? -15.583 -18.777 -49.793 1.00 44.44 151 CYS A N 1
ATOM 1177 C CA . CYS A 1 151 ? -16.741 -19.651 -49.898 1.00 44.44 151 CYS A CA 1
ATOM 1178 C C . CYS A 1 151 ? -16.239 -21.028 -50.327 1.00 44.44 151 CYS A C 1
ATOM 1180 O O . CYS A 1 151 ? -15.651 -21.115 -51.401 1.00 44.44 151 CYS A O 1
ATOM 1182 N N . ASP A 1 152 ? -16.514 -22.041 -49.513 1.00 43.88 152 ASP A N 1
ATOM 1183 C CA . ASP A 1 152 ? -16.681 -23.437 -49.921 1.00 43.88 152 ASP A CA 1
ATOM 1184 C C . ASP A 1 152 ? -17.912 -23.996 -49.192 1.00 43.88 152 ASP A C 1
ATOM 1186 O O . ASP A 1 152 ? -18.048 -23.725 -47.972 1.00 43.88 152 ASP A O 1
#

Secondary structure (DSSP, 8-state):
-------------------PPTT--HHHHHTTT------THHHHHHHS-S-S-------TTS-HHHHHHHHHHHHBPP-GGGS-TT-SS--HHHHHHHHHHTTTT-HHHHH-HHHHHHHTT-B------------HHHHHHHS----PPPP-